Protein AF-A0A327JPD2-F1 (afdb_monomer_lite)

Foldseek 3Di:
DDDDDPDPDPVVVVVCLPVQQCVQCVVVCVVFVVVVPVDPVSSLVRCVVCLVPGDPSNNCNSPVPD

Sequence (66 aa):
GAAPLATDQRAERAGERESQPRAACTGDVFRLCGTEAPRVDQIIACLRKSRSVLSPACKAVVDPKG

Secondary structure (DSSP, 8-state):
-PPP---SSSSHHHHHHHHHHHHHHHHHHHHHSGGGTT-HHHHHHHHHHTTTTS-HHHHHHH-TT-

Organism: NCBI:txid29408

pLDDT: mean 73.29, std 17.22, range [38.7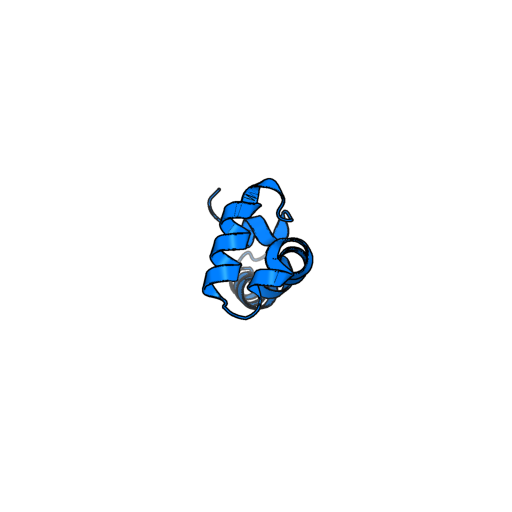5, 91.12]

Structure (mmCIF, N/CA/C/O backbone):
data_AF-A0A327JPD2-F1
#
_entry.id   AF-A0A327JPD2-F1
#
loop_
_atom_site.group_PDB
_atom_site.id
_atom_site.type_symbol
_atom_site.label_atom_id
_atom_site.label_alt_id
_atom_site.label_comp_id
_atom_site.label_asym_id
_atom_site.label_entity_id
_atom_site.label_seq_id
_atom_site.pdbx_PDB_ins_code
_atom_site.Cartn_x
_atom_site.Cartn_y
_atom_site.Cartn_z
_atom_site.occupancy
_atom_site.B_iso_or_equiv
_atom_site.auth_seq_id
_atom_site.auth_comp_id
_atom_site.auth_asym_id
_atom_site.auth_atom_id
_atom_site.pdbx_PDB_model_num
ATOM 1 N N . GLY A 1 1 ? 16.299 29.005 -32.746 1.00 38.75 1 GLY A N 1
ATOM 2 C CA . GLY A 1 1 ? 15.892 28.456 -31.441 1.00 38.75 1 GLY A CA 1
ATOM 3 C C . GLY A 1 1 ? 15.736 26.965 -31.592 1.00 38.75 1 GLY A C 1
ATOM 4 O O . GLY A 1 1 ? 14.961 26.550 -32.441 1.00 38.75 1 GLY A O 1
ATOM 5 N N . ALA A 1 2 ? 16.524 26.178 -30.865 1.00 40.28 2 ALA A N 1
ATOM 6 C CA . ALA A 1 2 ? 16.433 24.723 -30.893 1.00 40.28 2 ALA A CA 1
ATOM 7 C C . ALA A 1 2 ? 15.356 24.269 -29.895 1.00 40.28 2 ALA A C 1
ATOM 9 O O . ALA A 1 2 ? 15.453 24.569 -28.708 1.00 40.28 2 ALA A O 1
ATOM 10 N N . ALA A 1 3 ? 14.318 23.591 -30.382 1.00 45.31 3 ALA A N 1
ATOM 11 C CA . ALA A 1 3 ? 13.341 22.902 -29.546 1.00 45.31 3 ALA A CA 1
ATOM 12 C C . ALA A 1 3 ? 13.932 21.553 -29.086 1.00 45.31 3 ALA A C 1
ATOM 14 O O . ALA A 1 3 ? 14.525 20.862 -29.919 1.00 45.31 3 ALA A O 1
ATOM 15 N N . PRO A 1 4 ? 13.806 21.146 -27.808 1.00 51.97 4 PRO A N 1
ATOM 16 C CA . PRO A 1 4 ? 14.303 19.849 -27.371 1.00 51.97 4 PRO A CA 1
ATOM 17 C C . PRO A 1 4 ? 13.365 18.711 -27.804 1.00 51.97 4 PRO A C 1
ATOM 19 O O . PRO A 1 4 ? 12.139 18.827 -27.798 1.00 51.97 4 PRO A O 1
ATOM 22 N N . LEU A 1 5 ? 13.997 17.604 -28.186 1.00 44.94 5 LEU A N 1
ATOM 23 C CA . LEU A 1 5 ? 13.431 16.348 -28.672 1.00 44.94 5 LEU A CA 1
ATOM 24 C C . LEU A 1 5 ? 12.539 15.685 -27.607 1.00 44.94 5 LEU A C 1
ATOM 26 O O . LEU A 1 5 ? 13.018 15.151 -26.610 1.00 44.94 5 LEU A O 1
ATOM 30 N N . ALA A 1 6 ? 11.226 15.700 -27.830 1.00 52.72 6 ALA A N 1
ATOM 31 C CA . ALA A 1 6 ? 10.212 15.145 -26.935 1.00 52.72 6 ALA A CA 1
ATOM 32 C C . ALA A 1 6 ? 9.842 13.685 -27.272 1.00 52.72 6 ALA A C 1
ATOM 34 O O . ALA A 1 6 ? 8.659 13.374 -27.418 1.00 52.72 6 ALA A O 1
ATOM 35 N N . THR A 1 7 ? 10.823 12.781 -27.393 1.00 55.19 7 THR A N 1
ATOM 36 C CA . THR A 1 7 ? 10.538 11.383 -27.798 1.00 55.19 7 THR A CA 1
ATOM 37 C C . THR A 1 7 ? 10.993 10.311 -26.804 1.00 55.19 7 THR A C 1
ATOM 39 O O . THR A 1 7 ? 10.561 9.171 -26.929 1.00 55.19 7 THR A O 1
ATOM 42 N N . ASP A 1 8 ? 11.725 10.656 -25.741 1.00 52.50 8 ASP A N 1
ATOM 43 C CA . ASP A 1 8 ? 12.245 9.666 -24.781 1.00 52.50 8 ASP A CA 1
ATOM 44 C C . ASP A 1 8 ? 11.705 9.879 -23.356 1.00 52.50 8 ASP A C 1
ATOM 46 O O . ASP A 1 8 ? 12.417 10.176 -22.410 1.00 52.50 8 ASP A O 1
ATOM 50 N N . GLN A 1 9 ? 10.378 9.858 -23.199 1.00 54.91 9 GLN A N 1
ATOM 51 C CA . GLN A 1 9 ? 9.742 9.993 -21.874 1.00 54.91 9 GLN A CA 1
ATOM 52 C C . GLN A 1 9 ? 8.674 8.922 -21.609 1.00 54.91 9 GLN A C 1
ATOM 54 O O . GLN A 1 9 ? 7.889 9.044 -20.667 1.00 54.91 9 GLN A O 1
ATOM 59 N N . ARG A 1 10 ? 8.549 7.908 -22.471 1.00 55.38 10 ARG A N 1
ATOM 60 C CA . ARG A 1 10 ? 7.580 6.809 -22.298 1.00 55.38 10 ARG A CA 1
ATOM 61 C C . ARG A 1 10 ? 8.230 5.523 -21.784 1.00 55.38 10 ARG A C 1
ATOM 63 O O . ARG A 1 10 ? 7.548 4.788 -21.080 1.00 55.38 10 ARG A O 1
ATOM 70 N N . ALA A 1 11 ? 9.517 5.305 -22.062 1.00 50.97 11 ALA A N 1
ATOM 71 C CA . ALA A 1 11 ? 10.279 4.157 -21.567 1.00 50.97 11 ALA A CA 1
ATOM 72 C C . ALA A 1 11 ? 10.640 4.308 -20.074 1.00 50.97 11 ALA A C 1
ATOM 74 O O . ALA A 1 11 ? 10.290 3.442 -19.276 1.00 50.97 11 ALA A O 1
ATOM 75 N N . GLU A 1 12 ? 11.174 5.466 -19.668 1.00 46.16 12 GLU A N 1
ATOM 76 C CA . GLU A 1 12 ? 11.531 5.765 -18.264 1.00 46.16 12 GLU A CA 1
ATOM 77 C C . GLU A 1 12 ? 10.313 5.739 -17.325 1.00 46.16 12 GLU A C 1
ATOM 79 O O . GLU A 1 12 ? 10.353 5.228 -16.207 1.00 46.16 12 GLU A O 1
ATOM 84 N N . ARG A 1 13 ? 9.157 6.203 -17.820 1.00 55.03 13 ARG A N 1
ATOM 85 C CA . ARG A 1 13 ? 7.897 6.136 -17.071 1.00 55.03 13 ARG A CA 1
ATOM 86 C C . ARG A 1 13 ? 7.392 4.705 -16.884 1.00 55.03 13 ARG A C 1
ATOM 88 O O . ARG A 1 13 ? 6.546 4.531 -16.020 1.00 55.03 13 ARG A O 1
ATOM 95 N N . ALA A 1 14 ? 7.826 3.715 -17.662 1.00 53.41 14 ALA A N 1
ATOM 96 C CA . ALA A 1 14 ? 7.360 2.333 -17.536 1.00 53.41 14 ALA A CA 1
ATOM 97 C C . ALA A 1 14 ? 8.155 1.546 -16.476 1.00 53.41 14 ALA A C 1
ATOM 99 O O . ALA A 1 14 ? 7.549 0.807 -15.704 1.00 53.41 14 ALA A O 1
ATOM 100 N N . GLY A 1 15 ? 9.470 1.777 -16.359 1.00 47.81 15 GLY A N 1
ATOM 101 C CA . GLY A 1 15 ? 10.325 1.123 -15.354 1.00 47.81 15 GLY A CA 1
ATOM 102 C C . GLY A 1 15 ? 10.069 1.605 -13.921 1.00 47.81 15 GLY A C 1
ATOM 103 O O . GLY A 1 15 ? 10.010 0.808 -12.982 1.00 47.81 15 GLY A O 1
ATOM 104 N N . GLU A 1 16 ? 9.797 2.901 -13.750 1.00 48.28 16 GLU A N 1
ATOM 105 C CA . GLU A 1 16 ? 9.416 3.474 -12.454 1.00 48.28 16 GLU A CA 1
ATOM 106 C C . GLU A 1 16 ? 8.035 3.021 -11.977 1.00 48.28 16 GLU A C 1
ATOM 108 O O . GLU A 1 16 ? 7.798 2.930 -10.778 1.00 48.28 16 GLU A O 1
ATOM 113 N N . ARG A 1 17 ? 7.1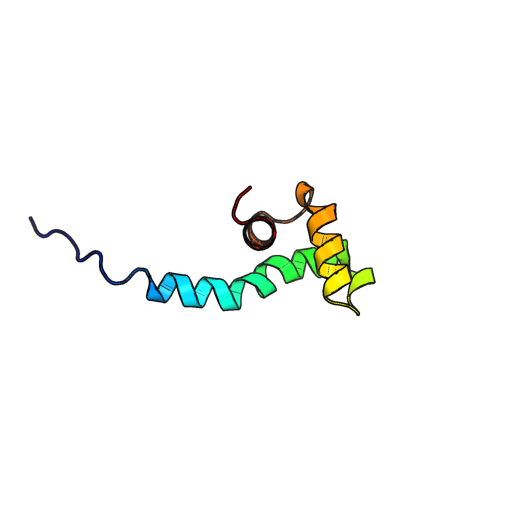26 2.674 -12.892 1.00 51.50 17 ARG A N 1
ATOM 114 C CA . ARG A 1 17 ? 5.763 2.247 -12.543 1.00 51.50 17 ARG A CA 1
ATOM 115 C C . ARG A 1 17 ? 5.665 0.808 -12.059 1.00 51.50 17 ARG A C 1
ATOM 117 O O . ARG A 1 17 ? 4.653 0.488 -11.447 1.00 51.50 17 ARG A O 1
ATOM 124 N N . GLU A 1 18 ? 6.665 -0.035 -12.315 1.00 47.25 18 GLU A N 1
ATOM 125 C CA . GLU A 1 18 ? 6.615 -1.469 -11.985 1.00 47.25 18 GLU A CA 1
ATOM 126 C C . GLU A 1 18 ? 7.442 -1.835 -10.742 1.00 47.25 18 GLU A C 1
ATOM 128 O O . GLU A 1 18 ? 7.015 -2.672 -9.946 1.00 47.25 18 GLU A O 1
ATOM 133 N N . SER A 1 19 ? 8.567 -1.147 -10.502 1.00 51.34 19 SER A N 1
ATOM 134 C CA . SER A 1 19 ? 9.398 -1.359 -9.300 1.00 51.34 19 SER A CA 1
ATOM 135 C C . SER A 1 19 ? 9.000 -0.472 -8.110 1.00 51.34 19 SER A C 1
ATOM 137 O O . SER A 1 19 ? 9.148 -0.880 -6.955 1.00 51.34 19 SER A O 1
ATOM 139 N N . GLN A 1 20 ? 8.418 0.711 -8.352 1.00 57.91 20 GLN A N 1
ATOM 140 C CA . GLN A 1 20 ? 7.891 1.554 -7.271 1.00 57.91 20 GLN A CA 1
ATOM 141 C C . GLN A 1 20 ? 6.549 1.138 -6.651 1.00 57.91 20 GLN A C 1
ATOM 143 O O . GLN A 1 20 ? 6.366 1.466 -5.484 1.00 57.91 20 GLN A O 1
ATOM 148 N N . PRO A 1 21 ? 5.591 0.454 -7.308 1.00 66.12 21 PRO A N 1
ATOM 149 C CA . PRO A 1 21 ? 4.247 0.313 -6.764 1.00 66.12 21 PRO A CA 1
ATOM 150 C C . PRO A 1 21 ? 4.255 -0.507 -5.474 1.00 66.12 21 PRO A C 1
ATOM 152 O O . PRO A 1 21 ? 3.572 -0.170 -4.507 1.00 66.12 21 PRO A O 1
ATOM 155 N N . ARG A 1 22 ? 5.105 -1.540 -5.415 1.00 71.31 22 ARG A N 1
ATOM 156 C CA . ARG A 1 22 ? 5.306 -2.327 -4.199 1.00 71.31 22 ARG A CA 1
ATOM 157 C C . ARG A 1 22 ? 6.050 -1.525 -3.133 1.00 71.31 22 ARG A C 1
ATOM 159 O O . ARG A 1 22 ? 5.587 -1.478 -2.000 1.00 71.31 22 ARG A O 1
ATOM 166 N N . ALA A 1 23 ? 7.147 -0.859 -3.499 1.00 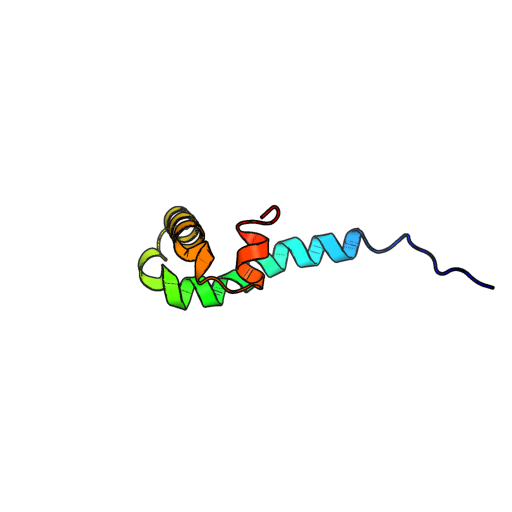78.94 23 ALA A N 1
ATOM 167 C CA . ALA A 1 23 ? 7.948 -0.055 -2.574 1.00 78.94 23 ALA A CA 1
ATOM 168 C C . ALA A 1 23 ? 7.159 1.119 -1.960 1.00 78.94 23 ALA A C 1
ATOM 170 O O . ALA A 1 23 ? 7.287 1.382 -0.766 1.00 78.94 23 ALA A O 1
ATOM 171 N N . ALA A 1 24 ? 6.297 1.765 -2.747 1.00 84.38 24 ALA A N 1
ATOM 172 C CA . ALA A 1 24 ? 5.444 2.877 -2.340 1.00 84.38 24 ALA A CA 1
ATOM 173 C C . ALA A 1 24 ? 4.431 2.475 -1.263 1.00 84.38 24 ALA A C 1
ATOM 175 O O . ALA A 1 24 ? 4.121 3.272 -0.383 1.00 84.38 24 ALA A O 1
ATOM 176 N N . CYS A 1 25 ? 3.938 1.235 -1.309 1.00 87.94 25 CYS A N 1
ATOM 177 C CA . CYS A 1 25 ? 2.975 0.732 -0.337 1.00 87.94 25 CYS A CA 1
ATOM 178 C C . CYS A 1 25 ? 3.612 -0.019 0.838 1.00 87.94 25 CYS A C 1
ATOM 180 O O . CYS A 1 25 ? 2.937 -0.189 1.847 1.00 87.94 25 CYS A O 1
ATOM 182 N N . THR A 1 26 ? 4.888 -0.426 0.780 1.00 87.12 26 THR A N 1
ATOM 183 C CA . THR A 1 26 ? 5.543 -1.208 1.849 1.00 87.12 26 THR A CA 1
ATOM 184 C C . THR A 1 26 ? 5.381 -0.571 3.234 1.00 87.12 26 THR A C 1
ATOM 186 O O . THR A 1 26 ? 4.938 -1.240 4.165 1.00 87.12 26 THR A O 1
ATOM 189 N N . GLY A 1 27 ? 5.677 0.725 3.380 1.00 88.56 27 GLY A N 1
ATOM 190 C CA . GLY A 1 27 ? 5.566 1.417 4.672 1.00 88.56 27 GLY A CA 1
ATOM 191 C C . GLY A 1 27 ? 4.129 1.498 5.203 1.00 88.56 27 GLY A C 1
ATOM 192 O O . GLY A 1 27 ? 3.896 1.323 6.400 1.00 88.56 27 GLY A O 1
ATOM 193 N N . ASP A 1 28 ? 3.154 1.700 4.314 1.00 90.19 28 ASP A N 1
ATOM 194 C CA . ASP A 1 28 ? 1.736 1.708 4.679 1.00 90.19 28 ASP A CA 1
ATOM 195 C C . ASP A 1 28 ? 1.231 0.309 5.035 1.00 90.19 28 ASP A C 1
ATOM 197 O O . ASP A 1 28 ? 0.491 0.164 6.002 1.00 90.19 28 ASP A O 1
ATOM 201 N N . VAL A 1 29 ? 1.676 -0.729 4.322 1.00 88.81 29 VAL A N 1
ATOM 202 C CA . VAL A 1 29 ? 1.339 -2.121 4.635 1.00 88.81 29 VAL A CA 1
ATOM 203 C C . VAL A 1 29 ? 1.842 -2.494 6.024 1.00 88.81 29 VAL A C 1
ATOM 205 O O . VAL A 1 29 ? 1.062 -3.011 6.812 1.00 88.81 29 VAL A O 1
ATOM 208 N N . PHE A 1 30 ? 3.095 -2.191 6.371 1.00 89.38 30 PHE A N 1
ATOM 209 C CA . PHE A 1 30 ? 3.621 -2.505 7.704 1.00 89.38 30 PHE A CA 1
ATOM 210 C C . PHE A 1 30 ? 2.888 -1.756 8.824 1.00 89.38 30 PHE A C 1
ATOM 212 O O . PHE A 1 30 ? 2.599 -2.342 9.864 1.00 89.38 30 PHE A O 1
ATOM 219 N N . ARG A 1 31 ? 2.565 -0.474 8.612 1.00 89.62 31 ARG A N 1
ATOM 220 C CA . ARG A 1 31 ? 1.935 0.381 9.629 1.00 89.62 31 ARG A CA 1
ATOM 221 C C . ARG A 1 31 ? 0.435 0.131 9.795 1.00 89.62 31 ARG A C 1
ATOM 223 O O . ARG A 1 31 ? -0.067 0.213 10.910 1.00 89.62 31 ARG A O 1
ATOM 230 N N . LEU A 1 32 ? -0.282 -0.102 8.696 1.00 90.38 32 LEU A N 1
ATOM 231 C CA . LEU A 1 32 ? -1.749 -0.175 8.668 1.00 90.38 32 LEU A CA 1
ATOM 232 C C . LEU A 1 32 ? -2.272 -1.605 8.534 1.00 90.38 32 LEU A C 1
ATOM 234 O O . LEU A 1 32 ? -3.338 -1.912 9.054 1.00 90.38 32 LEU A O 1
ATOM 238 N N . CYS A 1 33 ? -1.537 -2.464 7.828 1.00 90.31 33 CYS A N 1
ATOM 239 C CA . CYS A 1 33 ? -1.992 -3.787 7.402 1.00 90.31 33 CYS A CA 1
ATOM 240 C C . CYS A 1 33 ? -1.067 -4.919 7.878 1.00 90.31 33 CYS A C 1
ATOM 242 O O . CYS A 1 33 ? -1.154 -6.028 7.356 1.00 90.31 33 CYS A O 1
ATOM 244 N N . GLY A 1 34 ? -0.174 -4.671 8.846 1.00 83.19 34 GLY A N 1
ATOM 245 C CA . GLY A 1 34 ? 0.847 -5.635 9.277 1.00 83.19 34 GLY A CA 1
ATOM 246 C C . GLY A 1 34 ? 0.274 -6.966 9.781 1.00 83.19 34 GLY A C 1
ATOM 247 O O . GLY A 1 34 ? 0.913 -8.004 9.641 1.00 83.19 34 GLY A O 1
ATOM 248 N N . THR A 1 35 ? -0.961 -6.960 10.289 1.00 79.94 35 THR A N 1
ATOM 249 C CA . THR A 1 35 ? -1.712 -8.158 10.702 1.00 79.94 35 THR A CA 1
ATOM 250 C C . THR A 1 35 ? -2.284 -8.965 9.529 1.00 79.94 35 THR A C 1
ATOM 252 O O . THR A 1 35 ? -2.532 -10.157 9.674 1.00 79.94 35 THR A O 1
ATOM 255 N N . GLU A 1 36 ? -2.453 -8.346 8.357 1.00 74.50 36 GLU A N 1
ATOM 256 C CA . GLU A 1 36 ? -3.027 -8.936 7.134 1.00 74.50 36 GLU A CA 1
ATOM 257 C C . GLU A 1 36 ? -1.958 -9.507 6.185 1.00 74.50 36 GLU A C 1
ATOM 259 O O . GLU A 1 36 ? -2.272 -10.092 5.144 1.00 74.50 36 GLU A O 1
ATOM 264 N N . ALA A 1 37 ? -0.682 -9.385 6.570 1.00 68.25 37 ALA A N 1
ATOM 265 C CA . ALA A 1 37 ? 0.491 -9.719 5.772 1.00 68.25 37 ALA A CA 1
ATOM 266 C C . ALA A 1 37 ? 0.546 -11.131 5.141 1.00 68.25 37 ALA A C 1
ATOM 268 O O . ALA A 1 37 ? 1.172 -11.240 4.084 1.00 68.25 37 ALA A O 1
ATOM 269 N N . PRO A 1 38 ? -0.057 -12.220 5.676 1.00 76.00 38 PRO A N 1
ATOM 270 C CA . PRO A 1 38 ? 0.129 -13.524 5.039 1.00 76.00 38 PRO A CA 1
ATOM 271 C C . PRO A 1 38 ? -0.608 -13.674 3.699 1.00 76.00 38 PRO A C 1
ATOM 273 O O . PRO A 1 38 ? -0.286 -14.596 2.952 1.00 76.00 38 PRO A O 1
ATOM 276 N N . ARG A 1 39 ? -1.582 -12.810 3.363 1.00 82.25 39 ARG A N 1
ATOM 277 C CA . ARG A 1 39 ? -2.317 -12.891 2.087 1.00 82.25 39 ARG A CA 1
ATOM 278 C C . ARG A 1 39 ? -2.344 -11.557 1.357 1.00 82.25 39 ARG A C 1
ATOM 280 O O . ARG A 1 39 ? -2.888 -10.576 1.857 1.00 82.25 39 ARG A O 1
ATOM 287 N N . VAL A 1 40 ? -1.855 -11.560 0.118 1.00 82.56 40 VAL A N 1
ATOM 288 C CA . VAL A 1 40 ? -1.828 -10.376 -0.755 1.00 82.56 40 VAL A CA 1
ATOM 289 C C . VAL A 1 40 ? -3.223 -9.770 -0.934 1.00 82.56 40 VAL A C 1
ATOM 291 O O . VAL A 1 40 ? -3.368 -8.554 -0.850 1.00 82.56 40 VAL A O 1
ATOM 294 N N . ASP A 1 41 ? -4.263 -10.590 -1.090 1.00 84.12 41 ASP A N 1
ATOM 295 C CA . ASP A 1 41 ? -5.637 -10.104 -1.280 1.00 84.12 41 ASP A CA 1
ATOM 296 C C . ASP A 1 41 ? -6.154 -9.313 -0.071 1.00 84.12 41 ASP A C 1
ATOM 298 O O . ASP A 1 41 ? -6.825 -8.290 -0.224 1.00 84.12 41 ASP A O 1
ATOM 302 N N . GLN A 1 42 ? -5.793 -9.748 1.141 1.00 86.69 42 GLN A N 1
ATOM 303 C CA . GLN A 1 42 ? -6.171 -9.055 2.372 1.00 86.69 42 GLN A CA 1
ATOM 304 C C . GLN A 1 42 ? -5.396 -7.752 2.544 1.00 86.69 42 GLN A C 1
ATOM 306 O O . GLN A 1 42 ? -5.979 -6.745 2.945 1.00 86.69 42 GLN A O 1
ATOM 311 N N . ILE A 1 43 ? -4.121 -7.723 2.145 1.00 87.12 43 ILE A N 1
ATOM 312 C CA . ILE A 1 43 ? -3.338 -6.484 2.093 1.00 87.12 43 ILE A CA 1
ATOM 313 C C . ILE A 1 43 ? -3.993 -5.486 1.130 1.00 87.12 43 ILE A C 1
ATOM 315 O O . ILE A 1 43 ? -4.202 -4.334 1.501 1.00 87.12 43 ILE A O 1
ATOM 319 N N . ILE A 1 44 ? -4.379 -5.911 -0.078 1.00 86.75 44 ILE A N 1
ATOM 320 C CA . ILE A 1 44 ? -5.039 -5.030 -1.057 1.00 86.75 44 ILE A CA 1
ATOM 321 C C . ILE A 1 44 ? -6.379 -4.516 -0.509 1.00 86.75 44 ILE A C 1
ATOM 323 O O . ILE A 1 44 ? -6.673 -3.323 -0.625 1.00 86.75 44 ILE A O 1
ATOM 327 N N . ALA A 1 45 ? -7.178 -5.375 0.127 1.00 88.94 45 ALA A N 1
ATOM 328 C CA . ALA A 1 45 ? -8.431 -4.974 0.764 1.00 88.94 45 ALA A CA 1
ATOM 329 C C . ALA A 1 45 ? -8.206 -3.970 1.911 1.00 88.94 45 ALA A C 1
ATOM 331 O O . ALA A 1 45 ? -8.905 -2.957 1.995 1.00 88.94 45 ALA A O 1
ATOM 332 N N . CYS A 1 46 ? -7.199 -4.207 2.754 1.00 91.12 46 CYS A N 1
ATOM 333 C CA . CYS A 1 46 ? -6.813 -3.314 3.842 1.00 91.12 46 CYS A CA 1
ATOM 334 C C . CYS A 1 46 ? -6.333 -1.950 3.327 1.00 91.12 46 CYS A C 1
ATOM 336 O O . CYS A 1 46 ? -6.804 -0.918 3.810 1.00 91.12 46 CYS A O 1
ATOM 338 N N . LEU A 1 47 ? -5.465 -1.922 2.310 1.00 89.38 47 LEU A N 1
ATOM 339 C CA . LEU A 1 47 ? -4.990 -0.686 1.685 1.00 89.38 47 LEU A CA 1
ATOM 340 C C . LEU A 1 47 ? -6.157 0.115 1.091 1.00 89.38 47 LEU A C 1
ATOM 342 O O . LEU A 1 47 ? -6.274 1.313 1.348 1.00 89.38 47 LEU A O 1
ATOM 346 N N . ARG A 1 48 ? -7.082 -0.545 0.380 1.00 87.81 48 ARG A N 1
ATOM 347 C CA . ARG A 1 48 ? -8.297 0.094 -0.159 1.00 87.81 48 ARG A CA 1
ATOM 348 C C . ARG A 1 48 ? -9.189 0.673 0.938 1.00 87.81 48 ARG A C 1
ATOM 350 O O . ARG A 1 48 ? -9.658 1.803 0.813 1.00 87.81 48 ARG A O 1
ATOM 357 N N . LYS A 1 49 ? -9.394 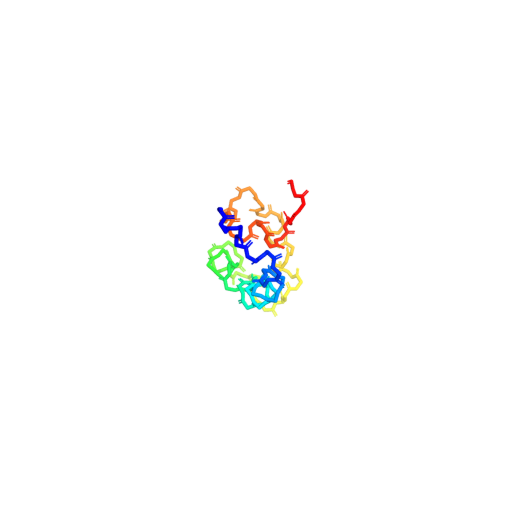-0.062 2.033 1.00 90.00 49 LYS A N 1
ATOM 358 C CA . LYS A 1 49 ? -10.164 0.411 3.196 1.00 90.00 49 LYS A CA 1
ATOM 359 C C . LYS A 1 49 ? -9.479 1.585 3.901 1.00 90.00 49 LYS A C 1
ATOM 361 O O . LYS A 1 49 ? -10.148 2.481 4.405 1.00 90.00 49 LYS A O 1
ATOM 366 N N . SER A 1 50 ? -8.152 1.607 3.874 1.00 89.94 50 SER A N 1
ATOM 367 C CA . SER A 1 50 ? -7.318 2.619 4.520 1.00 89.94 50 SER A CA 1
ATOM 368 C C . SER A 1 50 ? -6.971 3.798 3.606 1.00 89.94 50 SER A C 1
ATOM 370 O O . SER A 1 50 ? -6.112 4.603 3.964 1.00 89.94 50 SER A O 1
ATOM 372 N N . ARG A 1 51 ? -7.639 3.959 2.448 1.00 86.75 51 ARG A N 1
ATOM 373 C CA . ARG A 1 51 ? -7.304 4.990 1.443 1.00 86.75 51 ARG A CA 1
ATOM 374 C C . ARG A 1 51 ? -7.219 6.412 1.997 1.00 86.75 51 ARG A C 1
ATOM 376 O O . ARG A 1 51 ? -6.530 7.250 1.431 1.00 86.75 51 ARG A O 1
ATOM 383 N N . SER A 1 52 ? -7.944 6.725 3.069 1.00 88.00 52 SER A N 1
ATOM 384 C CA . SER A 1 52 ? -7.907 8.042 3.712 1.00 88.00 52 SER A CA 1
ATOM 385 C C . SER A 1 52 ? -6.556 8.309 4.382 1.00 88.00 52 SER A C 1
ATOM 387 O O . SER A 1 52 ? -6.047 9.423 4.277 1.00 88.00 52 SER A O 1
ATOM 389 N N . VAL A 1 53 ? -5.947 7.277 4.971 1.00 89.81 53 VAL A N 1
ATOM 390 C CA . VAL A 1 53 ? -4.732 7.339 5.803 1.00 89.81 53 VAL A CA 1
ATOM 391 C C . VAL A 1 53 ? -3.475 6.760 5.136 1.00 89.81 53 VAL A C 1
ATOM 393 O O . VAL A 1 53 ? -2.419 6.717 5.773 1.00 89.81 53 VAL A O 1
ATOM 396 N N . LEU A 1 54 ? -3.576 6.310 3.879 1.00 90.38 54 LEU A N 1
ATOM 397 C CA . LEU A 1 54 ? -2.428 5.923 3.049 1.00 90.38 54 LEU A CA 1
ATOM 398 C C . LEU A 1 54 ? -1.518 7.117 2.739 1.00 90.38 54 LEU A C 1
ATOM 400 O O . LEU A 1 54 ? -1.984 8.255 2.629 1.00 90.38 54 LEU A O 1
ATOM 404 N N . SER A 1 55 ? -0.236 6.841 2.501 1.00 89.56 55 SER A N 1
ATOM 405 C CA . SER A 1 55 ? 0.684 7.816 1.922 1.00 89.56 55 SER A CA 1
ATOM 406 C C . SER A 1 55 ? 0.246 8.224 0.505 1.00 89.56 55 SER A C 1
ATOM 408 O O . SER A 1 55 ? -0.379 7.430 -0.207 1.00 89.56 55 SER A O 1
ATOM 410 N N . PRO A 1 56 ? 0.590 9.440 0.043 1.00 86.75 56 PRO A N 1
ATOM 411 C CA . PRO A 1 56 ? 0.270 9.887 -1.315 1.00 86.75 56 PRO A CA 1
ATOM 412 C C . PRO A 1 56 ? 0.829 8.951 -2.395 1.00 86.75 56 PRO A C 1
ATOM 414 O O . PRO A 1 56 ? 0.156 8.680 -3.387 1.00 86.75 56 PRO A O 1
ATOM 417 N N . ALA A 1 57 ? 2.034 8.416 -2.167 1.00 86.56 57 ALA A N 1
ATOM 418 C CA . ALA A 1 57 ? 2.691 7.482 -3.073 1.00 86.56 57 ALA A CA 1
ATOM 419 C C . ALA A 1 57 ? 1.905 6.170 -3.195 1.00 86.56 57 ALA A C 1
ATOM 421 O O . ALA A 1 57 ? 1.631 5.729 -4.307 1.00 86.56 57 ALA A O 1
ATOM 422 N N . CYS A 1 58 ? 1.472 5.581 -2.074 1.00 89.69 58 CYS A N 1
ATOM 423 C CA . CYS A 1 58 ? 0.657 4.372 -2.132 1.00 89.69 58 CYS A CA 1
ATOM 424 C C . CYS A 1 58 ? -0.736 4.656 -2.718 1.00 89.69 58 CYS A C 1
ATOM 426 O O . CYS A 1 58 ? -1.199 3.884 -3.552 1.00 89.69 58 CYS A O 1
ATOM 428 N N . LYS A 1 59 ? -1.388 5.787 -2.395 1.00 87.44 59 LYS A N 1
ATOM 429 C CA . LYS A 1 59 ? -2.690 6.151 -3.000 1.00 87.44 59 LYS A CA 1
ATOM 430 C C . LYS A 1 59 ? -2.635 6.191 -4.525 1.00 87.44 59 LYS A C 1
ATOM 432 O O . LYS A 1 59 ? -3.522 5.632 -5.154 1.00 87.44 59 LYS A O 1
ATOM 437 N N . ALA A 1 60 ? -1.586 6.769 -5.109 1.00 85.19 60 ALA A N 1
ATOM 438 C CA . ALA A 1 60 ? -1.415 6.808 -6.562 1.00 85.19 60 ALA A CA 1
ATOM 439 C C . ALA A 1 60 ? -1.289 5.409 -7.201 1.00 85.19 60 ALA A C 1
ATOM 441 O O . ALA A 1 60 ? -1.573 5.248 -8.385 1.00 85.19 60 ALA A O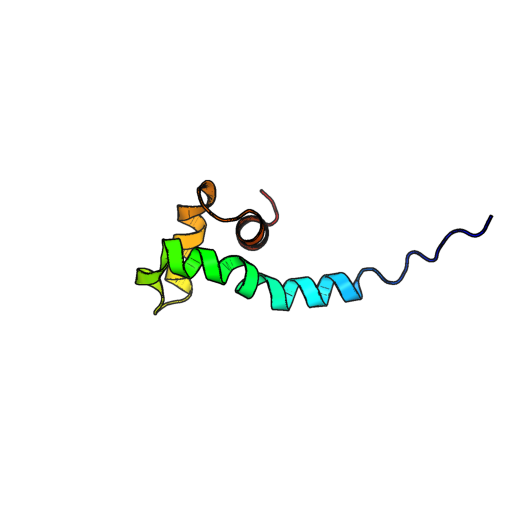 1
ATOM 442 N N . VAL A 1 61 ? -0.881 4.397 -6.429 1.00 84.50 61 VAL A N 1
ATOM 443 C CA . VAL A 1 61 ? -0.779 2.996 -6.868 1.00 84.50 61 VAL A CA 1
ATOM 444 C C . VAL A 1 61 ? -2.114 2.266 -6.721 1.00 84.50 61 VAL A C 1
ATOM 446 O O . VAL A 1 61 ? -2.510 1.532 -7.625 1.00 84.50 61 VAL A O 1
ATOM 449 N N . VAL A 1 62 ? -2.813 2.446 -5.592 1.00 84.06 62 VAL A N 1
ATOM 450 C CA . VAL A 1 62 ? -4.084 1.743 -5.320 1.00 84.06 62 VAL A CA 1
ATOM 451 C C . VAL A 1 62 ? -5.269 2.389 -6.048 1.00 84.06 62 VAL A C 1
ATOM 453 O O . VAL A 1 62 ? -6.225 1.694 -6.391 1.00 84.06 62 VAL A O 1
ATOM 456 N N . ASP A 1 63 ? -5.198 3.699 -6.284 1.00 78.62 63 ASP A N 1
ATOM 457 C CA . ASP A 1 63 ? -6.230 4.524 -6.912 1.00 78.62 63 ASP A CA 1
ATOM 458 C C . ASP A 1 63 ? -5.604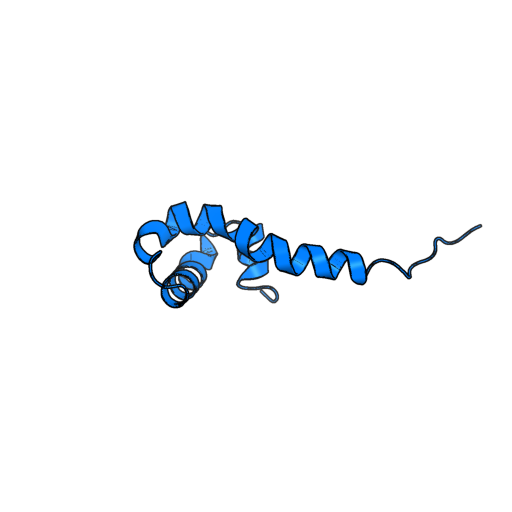 5.523 -7.913 1.00 78.62 63 ASP A C 1
ATOM 460 O O . ASP A 1 63 ? -5.631 6.736 -7.709 1.00 78.62 63 ASP A O 1
ATOM 464 N N . PRO A 1 64 ? -5.020 5.044 -9.028 1.00 66.56 64 PRO A N 1
ATOM 465 C CA . PRO A 1 64 ? -4.366 5.898 -10.028 1.00 66.56 64 PRO A CA 1
ATOM 466 C C . PRO A 1 64 ? -5.330 6.832 -10.784 1.00 66.56 64 PRO A C 1
ATOM 468 O O . PRO A 1 64 ? -4.889 7.591 -11.648 1.00 66.56 64 PRO A O 1
ATOM 471 N N . LYS A 1 65 ? -6.640 6.737 -10.521 1.00 58.53 65 LYS A N 1
ATOM 472 C CA . LYS A 1 65 ? -7.715 7.498 -11.175 1.00 58.53 65 LYS A CA 1
ATOM 473 C C . LYS A 1 65 ? -8.651 8.216 -10.189 1.00 58.53 65 LYS A C 1
ATOM 475 O O . LYS A 1 65 ? -9.761 8.558 -10.594 1.00 58.53 65 LYS A O 1
ATOM 480 N N . GLY A 1 66 ? -8.230 8.381 -8.934 1.00 51.22 66 GLY A N 1
ATOM 481 C CA . GLY A 1 66 ? -8.980 9.140 -7.928 1.00 51.22 66 GLY A CA 1
ATOM 482 C C . GLY A 1 66 ? -9.165 10.604 -8.294 1.00 51.22 66 GLY A C 1
ATOM 483 O O . GLY A 1 66 ? -8.212 11.190 -8.860 1.00 51.22 66 GLY A O 1
#

Radius of gyration: 15.95 Å; chains: 1; bounding box: 27×42×42 Å